Protein AF-0000000081938027 (afdb_homodimer)

pLDDT: mean 97.14, std 3.28, range [78.5, 98.88]

Radius of gyration: 20.09 Å; Cα contacts (8 Å, |Δi|>4): 79; chains: 2; bounding box: 28×60×52 Å

Structure (mmCIF, N/CA/C/O backbone):
data_AF-0000000081938027-model_v1
#
loop_
_entity.id
_entity.type
_entity.pdbx_description
1 polymer 'Uncharacterized protein'
#
loop_
_atom_site.group_PDB
_atom_site.id
_atom_site.type_symbol
_atom_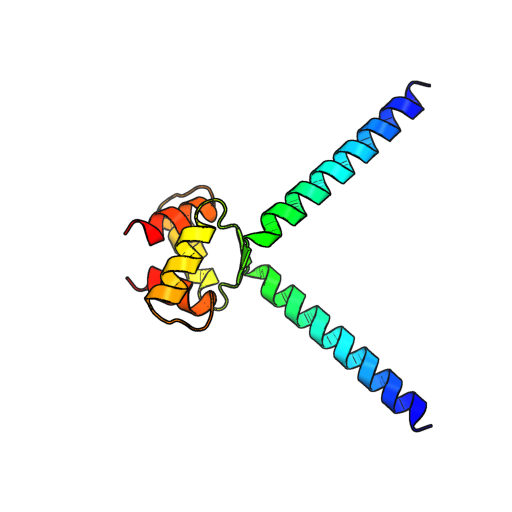site.label_atom_id
_atom_site.label_alt_id
_atom_site.label_comp_id
_atom_site.label_asym_id
_atom_site.label_entity_id
_atom_site.label_seq_id
_atom_site.pdbx_PDB_ins_code
_atom_site.Cartn_x
_atom_site.Cartn_y
_atom_site.Cartn_z
_atom_site.occupancy
_atom_site.B_iso_or_equiv
_atom_site.auth_seq_id
_atom_site.auth_comp_id
_atom_site.auth_asym_id
_atom_site.auth_atom_id
_atom_site.pdbx_PDB_model_num
ATOM 1 N N . THR A 1 1 ? 10.195 38.312 -11.133 1 79.19 1 THR A N 1
ATOM 2 C CA . THR A 1 1 ? 11.586 37.875 -11.008 1 79.19 1 THR A CA 1
ATOM 3 C C . THR A 1 1 ? 11.727 36.375 -11.266 1 79.19 1 THR A C 1
ATOM 5 O O . THR A 1 1 ? 10.773 35.625 -11.078 1 79.19 1 THR A O 1
ATOM 8 N N . ILE A 1 2 ? 12.859 36.156 -11.883 1 88.56 2 ILE A N 1
ATOM 9 C CA . ILE A 1 2 ? 13.25 34.781 -12.133 1 88.56 2 ILE A CA 1
ATOM 10 C C . ILE A 1 2 ? 12.992 33.938 -10.891 1 88.56 2 ILE A C 1
ATOM 12 O O . ILE A 1 2 ? 12.562 32.781 -11 1 88.56 2 ILE A O 1
ATOM 16 N N . GLY A 1 3 ? 12.969 34.469 -9.703 1 90.44 3 GLY A N 1
ATOM 17 C CA . GLY A 1 3 ? 12.75 33.781 -8.445 1 90.44 3 GLY A CA 1
ATOM 18 C C . GLY A 1 3 ? 11.32 33.312 -8.266 1 90.44 3 GLY A C 1
ATOM 19 O O . GLY A 1 3 ? 11.086 32.219 -7.773 1 90.44 3 GLY A O 1
ATOM 20 N N . SER A 1 4 ? 10.477 34.219 -8.766 1 91.94 4 SER A N 1
ATOM 21 C CA . SER A 1 4 ? 9.062 33.906 -8.578 1 91.94 4 SER A CA 1
ATOM 22 C C . SER A 1 4 ? 8.633 32.75 -9.477 1 91.94 4 SER A C 1
ATOM 24 O O . SER A 1 4 ? 7.859 31.891 -9.055 1 91.94 4 SER A O 1
ATOM 26 N N . ILE A 1 5 ? 9.148 32.688 -10.664 1 92.75 5 ILE A N 1
ATOM 27 C CA . ILE A 1 5 ? 8.805 31.641 -11.617 1 92.75 5 ILE A CA 1
ATOM 28 C C . ILE A 1 5 ? 9.359 30.312 -11.133 1 92.75 5 ILE A C 1
ATOM 30 O O . ILE A 1 5 ? 8.688 29.281 -11.203 1 92.75 5 ILE A O 1
ATOM 34 N N . ASP A 1 6 ? 10.586 30.344 -10.555 1 93.94 6 ASP A N 1
ATOM 35 C CA . ASP A 1 6 ? 11.242 29.141 -10.062 1 93.94 6 ASP A CA 1
ATOM 36 C C . ASP A 1 6 ? 10.469 28.531 -8.891 1 93.94 6 ASP A C 1
ATOM 38 O O . ASP A 1 6 ? 10.336 27.312 -8.789 1 93.94 6 ASP A O 1
ATOM 42 N N . LEU A 1 7 ? 9.961 29.406 -8.031 1 95.19 7 LEU A N 1
ATOM 43 C CA . LEU A 1 7 ? 9.188 28.969 -6.875 1 95.19 7 LEU A CA 1
ATOM 44 C C . LEU A 1 7 ? 7.875 28.312 -7.312 1 95.19 7 LEU A C 1
ATOM 46 O O . LEU A 1 7 ? 7.461 27.297 -6.75 1 95.19 7 LEU A O 1
ATOM 50 N N . ASP A 1 8 ? 7.223 28.953 -8.195 1 96.06 8 ASP A N 1
ATOM 51 C CA . ASP A 1 8 ? 5.965 28.438 -8.719 1 96.06 8 ASP A CA 1
ATOM 52 C C . ASP A 1 8 ? 6.164 27.047 -9.344 1 96.06 8 ASP A C 1
ATOM 54 O O . ASP A 1 8 ? 5.336 26.156 -9.156 1 96.06 8 ASP A O 1
ATOM 58 N N . LEU A 1 9 ? 7.234 26.922 -10.117 1 96.06 9 LEU A N 1
ATOM 59 C CA . LEU A 1 9 ? 7.539 25.641 -10.75 1 96.06 9 LEU A CA 1
ATOM 60 C C . LEU A 1 9 ? 7.812 24.578 -9.695 1 96.06 9 LEU A C 1
ATOM 62 O O . LEU A 1 9 ? 7.375 23.438 -9.844 1 96.06 9 LEU A O 1
ATOM 66 N N . SER A 1 10 ? 8.539 24.953 -8.695 1 97 10 SER A N 1
ATOM 67 C CA . SER A 1 10 ? 8.867 24.031 -7.621 1 97 10 SER A CA 1
ATOM 68 C C . SER A 1 10 ? 7.605 23.547 -6.906 1 97 10 SER A C 1
ATOM 70 O O . SER A 1 10 ? 7.473 22.359 -6.605 1 97 10 SER A O 1
ATOM 72 N N . LEU A 1 11 ? 6.762 24.422 -6.633 1 97.19 11 LEU A N 1
ATOM 73 C CA . LEU A 1 11 ? 5.523 24.094 -5.934 1 97.19 11 LEU A CA 1
ATOM 74 C C . LEU A 1 11 ? 4.648 23.172 -6.781 1 97.19 11 LEU A C 1
ATOM 76 O O . LEU A 1 11 ? 4 22.266 -6.25 1 97.19 11 LEU A O 1
ATOM 80 N N . ARG A 1 12 ? 4.641 23.438 -8.023 1 97.62 12 ARG A N 1
ATOM 81 C CA . ARG A 1 12 ? 3.867 22.609 -8.938 1 97.62 12 ARG A CA 1
ATOM 82 C C . ARG A 1 12 ? 4.422 21.188 -8.984 1 97.62 12 ARG A C 1
ATOM 84 O O . ARG A 1 12 ? 3.662 20.219 -8.984 1 97.62 12 ARG A O 1
ATOM 91 N N . ARG A 1 13 ? 5.691 21.094 -9.023 1 98.31 13 ARG A N 1
ATOM 92 C CA . ARG A 1 13 ? 6.34 19.797 -9.055 1 98.31 13 ARG A CA 1
ATOM 93 C C . ARG A 1 13 ? 6.043 19 -7.777 1 98.31 13 ARG A C 1
ATOM 95 O O . ARG A 1 13 ? 5.789 17.797 -7.832 1 98.31 13 ARG A O 1
ATOM 102 N N . ILE A 1 14 ? 6.031 19.688 -6.699 1 98.25 14 ILE A N 1
ATOM 103 C CA . ILE A 1 14 ? 5.734 19.062 -5.422 1 98.25 14 ILE A CA 1
ATOM 104 C C . ILE A 1 14 ? 4.285 18.578 -5.41 1 98.25 14 ILE A C 1
ATOM 106 O O . ILE A 1 14 ? 3.998 17.453 -4.961 1 98.25 14 ILE A O 1
ATOM 110 N N . ALA A 1 15 ? 3.43 19.344 -5.914 1 98.12 15 ALA A N 1
ATOM 111 C CA . ALA A 1 15 ? 2.012 19 -5.965 1 98.12 15 ALA A CA 1
ATOM 112 C C . ALA A 1 15 ? 1.771 17.812 -6.883 1 98.12 15 ALA A C 1
ATOM 114 O O . ALA A 1 15 ? 0.935 16.953 -6.586 1 98.12 15 ALA A O 1
ATOM 115 N N . GLU A 1 16 ? 2.459 17.812 -8 1 98.12 16 GLU A N 1
ATOM 116 C CA . GLU A 1 16 ? 2.318 16.734 -8.961 1 98.12 16 GLU A CA 1
ATOM 117 C C . GLU A 1 16 ? 2.826 15.414 -8.383 1 98.12 16 GLU A C 1
ATOM 119 O O . GLU A 1 16 ? 2.205 14.367 -8.578 1 98.12 16 GLU A O 1
ATOM 124 N N . LYS A 1 17 ? 3.869 15.469 -7.707 1 98.19 17 LYS A N 1
ATOM 125 C CA . LYS A 1 17 ? 4.422 14.281 -7.062 1 98.19 17 LYS A CA 1
ATOM 126 C C . LYS A 1 17 ? 3.477 13.742 -5.996 1 98.19 17 LYS A C 1
ATOM 128 O O . LYS A 1 17 ? 3.326 12.523 -5.848 1 98.19 17 LYS A O 1
ATOM 133 N N . ARG A 1 18 ? 2.918 14.594 -5.258 1 97.75 18 ARG A N 1
ATOM 134 C CA . ARG A 1 18 ? 1.954 14.211 -4.227 1 97.75 18 ARG A CA 1
ATOM 135 C C . ARG A 1 18 ? 0.73 13.547 -4.844 1 97.75 18 ARG A C 1
ATOM 137 O O . ARG A 1 18 ? 0.239 12.539 -4.328 1 97.75 18 ARG A O 1
ATOM 144 N N . LYS A 1 19 ? 0.19 14.055 -5.855 1 97.81 19 LYS A N 1
ATOM 145 C CA . LYS A 1 19 ? -0.953 13.477 -6.559 1 97.81 19 LYS A CA 1
ATOM 146 C C . LYS A 1 19 ? -0.625 12.086 -7.098 1 97.81 19 LYS A C 1
ATOM 148 O O . LYS A 1 19 ? -1.434 11.164 -6.98 1 97.81 19 LYS A O 1
ATOM 153 N N . ALA A 1 20 ? 0.537 11.93 -7.652 1 97.56 20 ALA A N 1
ATOM 154 C CA . ALA A 1 20 ? 0.972 10.641 -8.188 1 97.56 20 ALA A CA 1
ATOM 155 C C . ALA A 1 20 ? 1.067 9.586 -7.09 1 97.56 20 ALA A C 1
ATOM 157 O O . ALA A 1 20 ? 0.656 8.445 -7.281 1 97.56 20 ALA A O 1
ATOM 158 N N . SER A 1 21 ? 1.63 9.93 -5.988 1 97.25 21 SER A N 1
ATOM 159 C CA . SER A 1 21 ? 1.743 9.016 -4.855 1 97.25 21 SER A CA 1
ATOM 160 C C . SER A 1 21 ? 0.369 8.594 -4.348 1 97.25 21 SER A C 1
ATOM 162 O O . SER A 1 21 ? 0.151 7.422 -4.031 1 97.25 21 SER A O 1
ATOM 164 N N . GLU A 1 22 ? -0.548 9.578 -4.262 1 97.31 22 GLU A N 1
ATOM 165 C CA . GLU A 1 22 ? -1.913 9.305 -3.822 1 97.31 22 GLU A CA 1
ATOM 166 C C . GLU A 1 22 ? -2.615 8.336 -4.773 1 97.31 22 GLU A C 1
ATOM 168 O O . GLU A 1 22 ? -3.361 7.461 -4.332 1 97.31 22 GLU A O 1
ATOM 173 N N . GLU A 1 23 ? -2.379 8.523 -6.043 1 97.62 23 GLU A N 1
ATOM 174 C CA . GLU A 1 23 ? -2.965 7.645 -7.047 1 97.62 23 GLU A CA 1
ATOM 175 C C . GLU A 1 23 ? -2.412 6.227 -6.926 1 97.62 23 GLU A C 1
ATOM 177 O O . GLU A 1 23 ? -3.152 5.25 -7.066 1 97.62 23 GLU A O 1
ATOM 182 N N . ARG A 1 24 ? -1.155 6.105 -6.711 1 98.12 24 ARG A N 1
ATOM 183 C CA . ARG A 1 24 ? -0.547 4.789 -6.543 1 98.12 24 ARG A CA 1
ATOM 184 C C . ARG A 1 24 ? -1.093 4.09 -5.305 1 98.12 24 ARG A C 1
ATOM 186 O O . ARG A 1 24 ? -1.35 2.883 -5.328 1 98.12 24 ARG A O 1
ATOM 193 N N . ASN A 1 25 ? -1.294 4.844 -4.23 1 97.88 25 ASN A N 1
ATOM 194 C CA . ASN A 1 25 ? -1.77 4.301 -2.963 1 97.88 25 ASN A CA 1
ATOM 195 C C . ASN A 1 25 ? -3.131 3.629 -3.117 1 97.88 25 ASN A C 1
ATOM 197 O O . ASN A 1 25 ? -3.463 2.709 -2.367 1 97.88 25 ASN A O 1
ATOM 201 N N . LYS A 1 26 ? -3.861 3.992 -4.094 1 97.69 26 LYS A N 1
ATOM 202 C CA . LYS A 1 26 ? -5.195 3.447 -4.316 1 97.69 26 LYS A CA 1
ATOM 203 C C . LYS A 1 26 ? -5.129 1.985 -4.75 1 97.69 26 LYS A C 1
ATOM 205 O O . LYS A 1 26 ? -6.102 1.243 -4.605 1 97.69 26 LYS A O 1
ATOM 210 N N . THR A 1 27 ? -3.971 1.579 -5.309 1 98.5 27 THR A N 1
ATOM 211 C CA . THR A 1 27 ? -3.848 0.218 -5.82 1 98.5 27 THR A CA 1
ATOM 212 C C . THR A 1 27 ? -2.744 -0.538 -5.086 1 98.5 27 THR A C 1
ATOM 214 O O . THR A 1 27 ? -2.17 -1.486 -5.625 1 98.5 27 THR A O 1
ATOM 217 N N . ARG A 1 28 ? -2.367 -0.002 -3.992 1 98.88 28 ARG A N 1
ATOM 218 C CA . ARG A 1 28 ? -1.457 -0.734 -3.117 1 98.88 28 ARG A CA 1
ATOM 219 C C . ARG A 1 28 ? -2.225 -1.672 -2.191 1 98.88 28 ARG A C 1
ATOM 221 O O . ARG A 1 28 ? -3.301 -1.325 -1.702 1 98.88 28 ARG A O 1
ATOM 228 N N . VAL A 1 29 ? -1.607 -2.871 -1.93 1 98.88 29 VAL A N 1
ATOM 229 C CA . VAL A 1 29 ? -2.283 -3.863 -1.101 1 98.88 29 VAL A CA 1
ATOM 230 C C . VAL A 1 29 ? -1.331 -4.367 -0.018 1 98.88 29 VAL A C 1
ATOM 232 O O . VAL A 1 29 ? -0.119 -4.441 -0.234 1 98.88 29 VAL A O 1
ATOM 235 N N . PHE A 1 30 ? -1.949 -4.668 1.146 1 98.88 30 PHE A N 1
ATOM 236 C CA . PHE A 1 30 ? -1.216 -5.223 2.277 1 98.88 30 PHE A CA 1
ATOM 237 C C . PHE A 1 30 ? -0.943 -6.707 2.068 1 98.88 30 PHE A C 1
ATOM 239 O O . PHE A 1 30 ? -1.869 -7.488 1.839 1 98.88 30 PHE A O 1
ATOM 246 N N . LEU A 1 31 ? 0.312 -7.062 2.154 1 98.88 31 LEU A N 1
ATOM 247 C CA . LEU A 1 31 ? 0.698 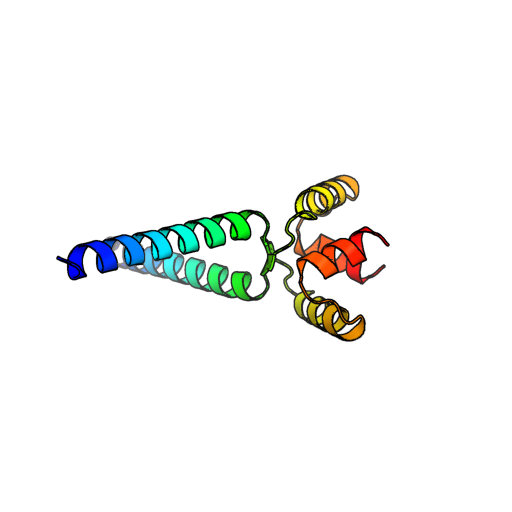-8.445 1.908 1 98.88 31 LEU A CA 1
ATOM 248 C C . LEU A 1 31 ? 0.927 -9.188 3.221 1 98.88 31 LEU A C 1
ATOM 250 O O . LEU A 1 31 ? 0.895 -10.422 3.258 1 98.88 31 LEU A O 1
ATOM 254 N N . GLY A 1 32 ? 1.236 -8.445 4.262 1 97.56 32 GLY A N 1
ATOM 255 C CA . GLY A 1 32 ? 1.472 -9.062 5.559 1 97.56 32 GLY A CA 1
ATOM 256 C C . GLY A 1 32 ? 2.635 -10.031 5.559 1 97.56 32 GLY A C 1
ATOM 257 O O . GLY A 1 32 ? 3.732 -9.695 5.105 1 97.56 32 GLY A O 1
ATOM 258 N N . ASP A 1 33 ? 2.34 -11.234 6.035 1 97.88 33 ASP A N 1
ATOM 259 C CA . ASP A 1 33 ? 3.387 -12.234 6.23 1 97.88 33 ASP A CA 1
ATOM 260 C C . ASP A 1 33 ? 3.932 -12.727 4.895 1 97.88 33 ASP A C 1
ATOM 262 O O . ASP A 1 33 ? 5.004 -13.328 4.84 1 97.88 33 ASP A O 1
ATOM 266 N N . SER A 1 34 ? 3.287 -12.5 3.875 1 98.75 34 SER A N 1
ATOM 267 C CA . SER A 1 34 ? 3.705 -12.961 2.553 1 98.75 34 SER A CA 1
ATOM 268 C C . SER A 1 34 ? 4.746 -12.023 1.947 1 98.75 34 SER A C 1
ATOM 270 O O . SER A 1 34 ? 5.402 -12.375 0.963 1 98.75 34 SER A O 1
ATOM 272 N N . PHE A 1 35 ? 4.984 -10.93 2.549 1 98.81 35 PHE A N 1
ATOM 273 C CA . PHE A 1 35 ? 5.84 -9.891 1.978 1 98.81 35 PHE A CA 1
ATOM 274 C C . PHE A 1 35 ? 7.238 -10.438 1.711 1 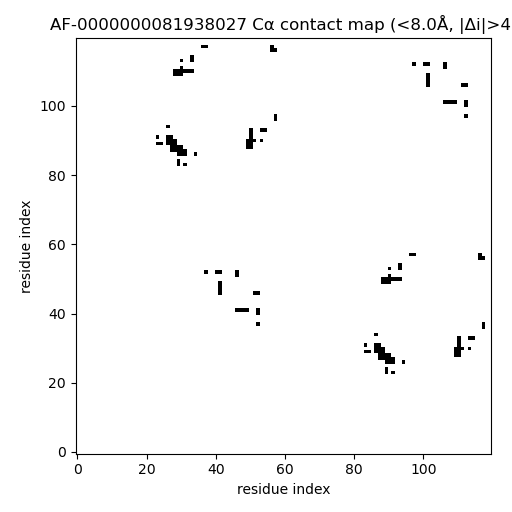98.81 35 PHE A C 1
ATOM 276 O O . PHE A 1 35 ? 7.816 -10.18 0.651 1 98.81 35 PHE A O 1
ATOM 283 N N . THR A 1 36 ? 7.723 -11.117 2.676 1 98.69 36 THR A N 1
ATOM 284 C CA . THR A 1 36 ? 9.078 -11.633 2.539 1 98.69 36 THR A CA 1
ATOM 285 C C . THR A 1 36 ? 9.18 -12.586 1.352 1 98.69 36 THR A C 1
A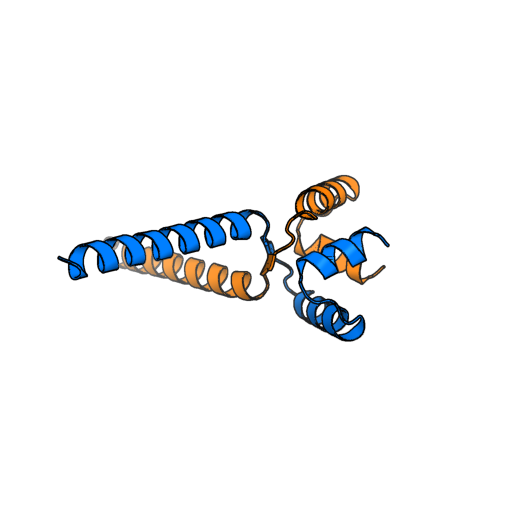TOM 287 O O . THR A 1 36 ? 10.148 -12.531 0.588 1 98.69 36 THR A O 1
ATOM 290 N N . ARG A 1 37 ? 8.211 -13.445 1.163 1 98.81 37 ARG A N 1
ATOM 291 C CA . ARG A 1 37 ? 8.188 -14.375 0.04 1 98.81 37 ARG A CA 1
ATOM 292 C C . ARG A 1 37 ? 8 -13.641 -1.28 1 98.81 37 ARG A C 1
ATOM 294 O O . ARG A 1 37 ? 8.547 -14.039 -2.309 1 98.81 37 ARG A O 1
ATOM 301 N N . TRP A 1 38 ? 7.254 -12.664 -1.237 1 98.81 38 TRP A N 1
ATOM 302 C CA . TRP A 1 38 ? 7.027 -11.812 -2.398 1 98.81 38 TRP A CA 1
ATOM 303 C C . TRP A 1 38 ? 8.336 -11.195 -2.883 1 98.81 38 TRP A C 1
ATOM 305 O O . TRP A 1 38 ? 8.641 -11.227 -4.078 1 98.81 38 TRP A O 1
ATOM 315 N N . ARG A 1 39 ? 9.125 -10.625 -1.943 1 98.69 39 ARG A N 1
ATOM 316 C CA . ARG A 1 39 ? 10.406 -10.008 -2.26 1 98.69 39 ARG A CA 1
ATOM 317 C C . ARG A 1 39 ? 11.398 -11.047 -2.785 1 98.69 39 ARG A C 1
ATOM 319 O O . ARG A 1 39 ? 12.18 -10.758 -3.691 1 98.69 39 ARG A O 1
ATOM 326 N N . ALA A 1 40 ? 11.336 -12.203 -2.188 1 98.75 40 ALA A N 1
ATOM 327 C CA . ALA A 1 40 ? 12.219 -13.281 -2.631 1 98.75 40 ALA A CA 1
ATOM 328 C C . ALA A 1 40 ? 11.898 -13.703 -4.062 1 98.75 40 ALA A C 1
ATOM 330 O O . ALA A 1 40 ? 12.805 -13.922 -4.867 1 98.75 40 ALA A O 1
ATOM 331 N N . LEU A 1 41 ? 10.664 -13.828 -4.348 1 98.38 41 LEU A N 1
ATOM 332 C CA . LEU A 1 41 ? 10.242 -14.203 -5.691 1 98.38 41 LEU A CA 1
ATOM 333 C C . LEU A 1 41 ? 10.672 -13.148 -6.711 1 98.38 41 LEU A C 1
ATOM 335 O O . LEU A 1 41 ? 11.172 -13.484 -7.785 1 98.38 41 LEU A O 1
ATOM 339 N N . LYS A 1 42 ? 10.422 -11.883 -6.375 1 98.81 42 LYS A N 1
ATOM 340 C CA . LYS A 1 42 ? 10.812 -10.781 -7.254 1 98.81 42 LYS A CA 1
ATOM 341 C C . LYS A 1 42 ? 12.289 -10.883 -7.633 1 98.81 42 LYS A C 1
ATOM 343 O O . LYS A 1 42 ? 12.648 -10.711 -8.797 1 98.81 42 LYS A O 1
ATOM 348 N N . ALA A 1 43 ? 13.023 -11.125 -6.629 1 98.56 43 ALA A N 1
ATOM 349 C CA . ALA A 1 43 ? 14.469 -11.211 -6.84 1 98.56 43 ALA A CA 1
ATOM 350 C C . ALA A 1 43 ? 14.828 -12.469 -7.629 1 98.56 43 ALA A C 1
ATOM 352 O O . ALA A 1 43 ? 15.68 -12.422 -8.523 1 98.56 43 ALA A O 1
ATOM 353 N N . GLN A 1 44 ? 14.219 -13.586 -7.25 1 98.69 44 GLN A N 1
ATOM 354 C CA . GLN A 1 44 ? 14.531 -14.867 -7.867 1 98.69 44 GLN A CA 1
ATOM 355 C C . GLN A 1 44 ? 14.219 -14.859 -9.359 1 98.69 44 GLN A C 1
ATOM 357 O O . GLN A 1 44 ? 15.008 -15.344 -10.172 1 98.69 44 GLN A O 1
ATOM 362 N N . VAL A 1 45 ? 13.148 -14.336 -9.75 1 98 45 VAL A N 1
ATOM 363 C CA . VAL A 1 45 ? 12.695 -14.328 -11.133 1 98 45 VAL A CA 1
ATOM 364 C C . VAL A 1 45 ? 13.289 -13.133 -11.875 1 98 45 VAL A C 1
ATOM 366 O O . VAL A 1 45 ? 13.297 -13.102 -13.102 1 98 45 VAL A O 1
ATOM 369 N N . GLY A 1 46 ? 13.719 -12.148 -11.219 1 98.31 46 GLY A N 1
ATOM 370 C CA . GLY A 1 46 ? 14.398 -11.008 -11.812 1 98.31 46 GLY A CA 1
ATOM 371 C C . GLY A 1 46 ? 13.438 -9.953 -12.336 1 98.31 46 GLY A C 1
ATOM 372 O O . GLY A 1 46 ? 13.664 -9.391 -13.406 1 98.31 46 GLY A O 1
ATOM 373 N N . LEU A 1 47 ? 12.375 -9.656 -11.664 1 98.56 47 LEU A N 1
ATOM 374 C CA . LEU A 1 47 ? 11.383 -8.672 -12.094 1 98.56 47 LEU A CA 1
ATOM 375 C C . LEU A 1 47 ? 11.703 -7.297 -11.516 1 98.56 47 LEU A C 1
ATOM 377 O O . LEU A 1 47 ? 12.188 -7.191 -10.383 1 98.56 47 LEU A O 1
ATOM 381 N N . PRO A 1 48 ? 11.344 -6.293 -12.266 1 98.69 48 PRO A N 1
ATOM 382 C CA . PRO A 1 48 ? 11.781 -4.945 -11.891 1 98.69 48 PRO A CA 1
ATOM 383 C C . PRO A 1 48 ? 10.891 -4.301 -10.828 1 98.69 48 PRO A C 1
ATOM 385 O O . PRO A 1 48 ? 11.367 -3.486 -10.039 1 98.69 48 PRO A O 1
ATOM 388 N N . THR A 1 49 ? 9.523 -4.609 -10.836 1 98.38 49 THR A N 1
ATOM 389 C CA . THR A 1 49 ? 8.594 -3.895 -9.969 1 98.38 49 THR A CA 1
ATOM 390 C C . THR A 1 49 ? 7.633 -4.867 -9.289 1 98.38 49 THR A C 1
ATOM 392 O O . THR A 1 49 ? 7.469 -6.004 -9.734 1 98.38 49 THR A O 1
ATOM 395 N N . ASP A 1 50 ? 6.98 -4.41 -8.258 1 98.69 50 ASP A N 1
ATOM 396 C CA . ASP A 1 50 ? 5.941 -5.203 -7.609 1 98.69 50 ASP A CA 1
ATOM 397 C C . ASP A 1 50 ? 4.746 -5.41 -8.539 1 98.69 50 ASP A C 1
ATOM 399 O O . ASP A 1 50 ? 4.105 -6.465 -8.508 1 98.69 50 ASP A O 1
ATOM 403 N N . ALA A 1 51 ? 4.492 -4.441 -9.32 1 98.75 51 ALA A N 1
ATOM 404 C CA . ALA A 1 51 ? 3.428 -4.582 -10.305 1 98.75 51 ALA A CA 1
ATOM 405 C C . ALA A 1 51 ? 3.719 -5.73 -11.266 1 98.75 51 ALA A C 1
ATOM 407 O O . ALA A 1 51 ? 2.811 -6.469 -11.656 1 98.75 51 ALA A O 1
ATOM 408 N N . SER A 1 52 ? 5.027 -5.832 -11.594 1 98.56 52 SER A N 1
ATOM 409 C CA . SER A 1 52 ? 5.391 -6.918 -12.5 1 98.56 52 SER A CA 1
ATOM 410 C C . SER A 1 52 ? 5.293 -8.273 -11.797 1 98.56 52 SER A C 1
ATOM 412 O O . SER A 1 52 ? 4.965 -9.281 -12.43 1 98.56 52 SER A O 1
ATOM 414 N N . VAL A 1 53 ? 5.531 -8.391 -10.555 1 98.69 53 VAL A N 1
ATOM 415 C CA . VAL A 1 53 ? 5.355 -9.625 -9.789 1 98.69 53 VAL A CA 1
ATOM 416 C C . VAL A 1 53 ? 3.881 -10.016 -9.773 1 98.69 53 VAL A C 1
ATOM 418 O O . VAL A 1 53 ? 3.537 -11.18 -9.969 1 98.69 53 VAL A O 1
ATOM 421 N N . ALA A 1 54 ? 3.033 -9.047 -9.477 1 98.81 54 ALA A N 1
ATOM 422 C CA . ALA A 1 54 ? 1.594 -9.289 -9.453 1 98.81 54 ALA A CA 1
ATOM 423 C C . ALA A 1 54 ? 1.119 -9.883 -10.781 1 98.81 54 ALA A C 1
ATOM 425 O O . ALA A 1 54 ? 0.368 -10.859 -10.797 1 98.81 54 ALA A O 1
ATOM 426 N N . LYS A 1 55 ? 1.558 -9.203 -11.844 1 98.69 55 LYS A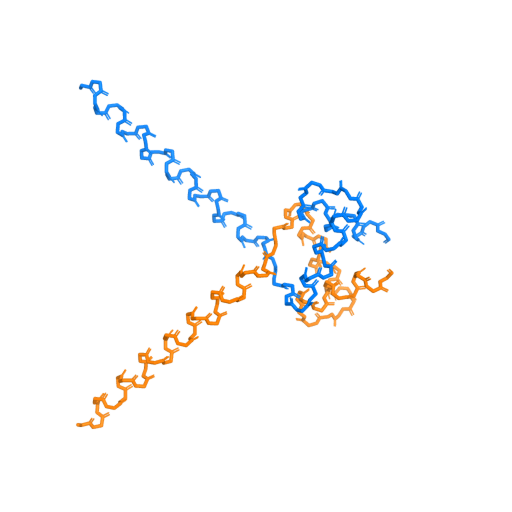 N 1
ATOM 427 C CA . LYS A 1 55 ? 1.198 -9.688 -13.172 1 98.69 55 LYS A CA 1
ATOM 428 C C . LYS A 1 55 ? 1.693 -11.117 -13.383 1 98.69 55 LYS A C 1
ATOM 430 O O . LYS A 1 55 ? 0.953 -11.969 -13.875 1 98.69 55 LYS A O 1
ATOM 435 N N . PHE A 1 56 ? 2.945 -11.383 -13.031 1 98.56 56 PHE A N 1
ATOM 436 C CA . PHE A 1 56 ? 3.582 -12.688 -13.164 1 98.56 56 PHE A CA 1
ATOM 437 C C . PHE A 1 56 ? 2.787 -13.758 -12.422 1 98.56 56 PHE A C 1
ATOM 439 O O . PHE A 1 56 ? 2.566 -14.852 -12.945 1 98.56 56 PHE A O 1
ATOM 446 N N . LEU A 1 57 ? 2.299 -13.5 -11.195 1 98.38 57 LEU A N 1
ATOM 447 C CA . LEU A 1 57 ? 1.569 -14.453 -10.367 1 98.38 57 LEU A CA 1
ATOM 448 C C . LEU A 1 57 ? 0.159 -14.672 -10.906 1 98.38 57 LEU A C 1
ATOM 450 O O . LEU A 1 57 ? -0.366 -15.789 -10.844 1 98.38 57 LEU A O 1
ATOM 454 N N . LEU A 1 58 ? -0.415 -13.633 -11.406 1 97.94 58 LEU A N 1
ATOM 455 C CA . LEU A 1 58 ? -1.785 -13.734 -11.898 1 97.94 58 LEU A CA 1
ATOM 456 C C . LEU A 1 58 ? -1.831 -14.469 -13.242 1 97.94 58 LEU A C 1
ATOM 458 O O . LEU A 1 58 ? -2.854 -15.055 -13.594 1 97.94 58 LEU A O 1
ATOM 462 N N . ASP A 1 59 ? -0.727 -14.406 -13.914 1 97.12 59 ASP A N 1
ATOM 463 C CA . ASP A 1 59 ? -0.687 -15 -15.242 1 97.12 59 ASP A CA 1
ATOM 464 C C . ASP A 1 59 ? -0.407 -16.5 -15.164 1 97.12 59 ASP A C 1
ATOM 466 O O . ASP A 1 59 ? -0.482 -17.203 -16.172 1 97.12 59 ASP A O 1
ATOM 470 N N . ARG A 1 60 ? -0.085 -16.984 -14.023 1 89.38 60 ARG A N 1
ATOM 471 C CA . ARG A 1 60 ? 0.232 -18.406 -13.867 1 89.38 60 ARG A CA 1
ATOM 472 C C . ARG A 1 60 ? -1.037 -19.25 -13.82 1 89.38 60 ARG A C 1
ATOM 474 O O . ARG A 1 60 ? -2.105 -18.75 -13.461 1 89.38 60 ARG A O 1
ATOM 481 N N . THR B 1 1 ? -9.805 14.523 36.938 1 78.5 1 THR B N 1
ATOM 482 C CA . THR B 1 1 ? -11.188 14.352 36.5 1 78.5 1 THR B CA 1
ATOM 483 C C . THR B 1 1 ? -11.297 13.234 35.469 1 78.5 1 THR B C 1
ATOM 485 O O . THR B 1 1 ? -10.328 12.93 34.781 1 78.5 1 THR B O 1
ATOM 488 N N . ILE B 1 2 ? -12.445 12.625 35.625 1 89.56 2 ILE B N 1
ATOM 489 C CA . ILE B 1 2 ? -12.836 11.594 34.656 1 89.56 2 ILE B CA 1
ATOM 490 C C . ILE B 1 2 ? -12.555 12.07 33.25 1 89.56 2 ILE B C 1
ATOM 492 O O . ILE B 1 2 ? -12.109 11.297 32.406 1 89.56 2 ILE B O 1
ATOM 496 N N . GLY B 1 3 ? -12.539 13.328 33 1 90.62 3 GLY B N 1
ATOM 497 C CA . GLY B 1 3 ? -12.312 13.914 31.688 1 90.62 3 GLY B CA 1
ATOM 498 C C . GLY B 1 3 ? -10.883 13.773 31.203 1 90.62 3 GLY B C 1
ATOM 499 O O . GLY B 1 3 ? -10.641 13.5 30.031 1 90.62 3 GLY B O 1
ATOM 500 N N . SER B 1 4 ? -10.039 13.953 32.25 1 92.19 4 SER B N 1
ATOM 501 C CA . SER B 1 4 ? -8.625 13.906 31.891 1 92.19 4 SER B CA 1
ATOM 502 C C . SER B 1 4 ? -8.195 12.492 31.516 1 92.19 4 SER B C 1
ATOM 504 O O . SER B 1 4 ? -7.402 12.297 30.594 1 92.19 4 SER B O 1
ATOM 506 N N . ILE B 1 5 ? -8.711 11.516 32.219 1 92.94 5 ILE B N 1
ATOM 507 C CA . ILE B 1 5 ? -8.367 10.117 31.953 1 92.94 5 ILE B CA 1
ATOM 508 C C . ILE B 1 5 ? -8.922 9.695 30.594 1 92.94 5 ILE B C 1
ATOM 510 O O . ILE B 1 5 ? -8.234 9.008 29.828 1 92.94 5 ILE B O 1
ATOM 514 N N . ASP B 1 6 ? -10.141 10.156 30.25 1 93.88 6 ASP B N 1
ATOM 515 C CA . ASP B 1 6 ? -10.789 9.82 28.984 1 93.88 6 ASP B CA 1
ATOM 516 C C . ASP B 1 6 ? -10.008 10.375 27.812 1 93.88 6 ASP B C 1
ATOM 518 O O . ASP B 1 6 ? -9.867 9.711 26.781 1 93.88 6 ASP B O 1
ATOM 522 N N . LEU B 1 7 ? -9.508 11.609 27.984 1 95.12 7 LEU B N 1
ATOM 523 C CA . LEU B 1 7 ? -8.727 12.25 26.922 1 95.12 7 LEU B CA 1
ATOM 524 C C . LEU B 1 7 ? -7.418 11.508 26.688 1 95.12 7 LEU B C 1
ATOM 526 O O . LEU B 1 7 ? -6.996 11.336 25.547 1 95.12 7 LEU B O 1
ATOM 530 N N . ASP B 1 8 ? -6.766 11.18 27.75 1 96.25 8 ASP B N 1
ATOM 531 C CA . ASP B 1 8 ? -5.512 10.438 27.656 1 96.25 8 ASP B CA 1
ATOM 532 C C . ASP B 1 8 ? -5.711 9.109 26.922 1 96.25 8 ASP B C 1
ATOM 534 O O . ASP B 1 8 ? -4.883 8.711 26.109 1 96.25 8 ASP B O 1
ATOM 538 N N . LEU B 1 9 ? -6.777 8.414 27.297 1 96.31 9 LEU B N 1
ATOM 539 C CA . LEU B 1 9 ? -7.086 7.141 26.656 1 96.31 9 LEU B CA 1
ATOM 540 C C . LEU B 1 9 ? -7.352 7.332 25.156 1 96.31 9 LEU B C 1
ATOM 542 O O . LEU B 1 9 ? -6.906 6.531 24.344 1 96.31 9 LEU B O 1
ATOM 546 N N . SER B 1 10 ? -8.062 8.359 24.859 1 97.12 10 SER B N 1
ATOM 547 C CA . SER B 1 10 ? -8.383 8.656 23.469 1 97.12 10 SER B CA 1
ATOM 548 C C . SER B 1 10 ? -7.125 8.93 22.656 1 97.12 10 SER B C 1
ATOM 550 O O . SER B 1 10 ? -6.988 8.453 21.531 1 97.12 10 SER B O 1
ATOM 552 N N . LEU B 1 11 ? -6.289 9.68 23.203 1 97.38 11 LEU B N 1
ATOM 553 C CA . LEU B 1 11 ? -5.051 10.039 22.531 1 97.38 11 LEU B CA 1
ATOM 554 C C . LEU B 1 11 ? -4.172 8.812 22.312 1 97.38 11 LEU B C 1
ATOM 556 O O . LEU B 1 11 ? -3.525 8.68 21.281 1 97.38 11 LEU B O 1
ATOM 560 N N . ARG B 1 12 ? -4.164 7.973 23.281 1 97.75 12 ARG B N 1
ATOM 561 C CA . ARG B 1 12 ? -3.391 6.742 23.172 1 97.75 12 ARG B CA 1
ATOM 562 C C . ARG B 1 12 ? -3.943 5.844 22.062 1 97.75 12 ARG B C 1
ATOM 564 O O . ARG B 1 12 ? -3.18 5.246 21.297 1 97.75 12 ARG B O 1
ATOM 571 N N . ARG B 1 13 ? -5.219 5.766 22.016 1 98.38 13 ARG B N 1
ATOM 572 C CA . ARG B 1 13 ? -5.867 4.953 21 1 98.38 13 ARG B CA 1
ATOM 573 C C . ARG B 1 13 ? -5.57 5.484 19.594 1 98.38 13 ARG B C 1
ATOM 575 O O . ARG B 1 13 ? -5.312 4.711 18.672 1 98.38 13 ARG B O 1
ATOM 582 N N . ILE B 1 14 ? -5.551 6.758 19.5 1 98.31 14 ILE B N 1
ATOM 583 C CA . ILE B 1 14 ? -5.246 7.391 18.219 1 98.31 14 ILE B CA 1
ATOM 584 C C . ILE B 1 14 ? -3.797 7.102 17.828 1 98.31 14 ILE B C 1
ATOM 586 O O . ILE B 1 14 ? -3.51 6.785 16.672 1 98.31 14 ILE B O 1
ATOM 590 N N . ALA B 1 15 ? -2.939 7.168 18.734 1 98.19 15 ALA B N 1
ATOM 591 C CA . ALA B 1 15 ? -1.52 6.918 18.5 1 98.19 15 ALA B CA 1
ATOM 592 C C . ALA B 1 15 ? -1.277 5.461 18.109 1 98.19 15 ALA B C 1
ATOM 594 O O . ALA B 1 15 ? -0.441 5.176 17.25 1 98.19 15 ALA B O 1
ATOM 595 N N . GLU B 1 16 ? -1.979 4.594 18.797 1 98.19 16 GLU B N 1
ATOM 596 C CA . GLU B 1 16 ? -1.838 3.168 18.531 1 98.19 16 GLU B CA 1
ATOM 597 C C . GLU B 1 16 ? -2.342 2.826 17.125 1 98.19 16 GLU B C 1
ATOM 599 O O . GLU B 1 16 ? -1.717 2.039 16.406 1 98.19 16 GLU B O 1
ATOM 604 N N . LYS B 1 17 ? -3.371 3.402 16.766 1 98.31 17 LYS B N 1
ATOM 605 C CA . LYS B 1 17 ? -3.92 3.189 15.422 1 98.31 17 LYS B CA 1
ATOM 606 C C . LYS B 1 17 ? -2.971 3.711 14.352 1 98.31 17 LYS B C 1
ATOM 608 O O . LYS B 1 17 ? -2.814 3.086 13.297 1 98.31 17 LYS B O 1
ATOM 613 N N . ARG B 1 18 ? -2.426 4.809 14.555 1 97.88 18 ARG B N 1
ATOM 614 C CA . ARG B 1 18 ? -1.459 5.398 13.633 1 97.88 18 ARG B CA 1
ATOM 615 C C . ARG B 1 18 ? -0.236 4.5 13.477 1 97.88 18 ARG B C 1
ATOM 617 O O . ARG B 1 18 ? 0.255 4.301 12.359 1 97.88 18 ARG B O 1
ATOM 624 N N . LYS B 1 19 ? 0.287 4 14.516 1 97.88 19 LYS B N 1
ATOM 625 C CA . LYS B 1 19 ? 1.43 3.092 14.492 1 97.88 19 LYS B CA 1
ATOM 626 C C . LYS B 1 19 ? 1.104 1.823 13.703 1 97.88 19 LYS B C 1
ATOM 628 O O . LYS B 1 19 ? 1.914 1.361 12.898 1 97.88 19 LYS B O 1
ATOM 633 N N . ALA B 1 20 ? -0.044 1.269 13.906 1 97.69 20 ALA B N 1
ATOM 634 C CA . ALA B 1 20 ? -0.475 0.059 13.211 1 97.69 20 ALA B CA 1
ATOM 635 C C . ALA B 1 20 ? -0.565 0.297 11.703 1 97.69 20 ALA B C 1
ATOM 637 O O . ALA B 1 20 ? -0.143 -0.547 10.914 1 97.69 20 ALA B O 1
ATOM 638 N N . SER B 1 21 ? -1.13 1.385 11.297 1 97.38 21 SER B N 1
ATOM 639 C CA . SER B 1 21 ? -1.242 1.734 9.883 1 97.38 21 SER B CA 1
ATOM 640 C C . SER B 1 21 ? 0.133 1.885 9.242 1 97.38 21 SER B C 1
ATOM 642 O O . SER B 1 21 ? 0.354 1.421 8.125 1 97.38 21 SER B O 1
ATOM 644 N N . GLU B 1 22 ? 1.04 2.549 9.977 1 97.44 22 GLU B N 1
ATOM 645 C CA . GLU B 1 22 ? 2.404 2.74 9.5 1 97.44 22 GLU B CA 1
ATOM 646 C C . GLU B 1 22 ? 3.115 1.403 9.312 1 97.44 22 GLU B C 1
ATOM 648 O O . GLU B 1 22 ? 3.867 1.223 8.352 1 97.44 22 GLU B O 1
ATOM 653 N N . GLU B 1 23 ? 2.881 0.506 10.234 1 97.81 23 GLU B N 1
ATOM 654 C CA . GLU B 1 23 ? 3.473 -0.826 10.141 1 97.81 23 GLU B CA 1
ATOM 655 C C . GLU B 1 23 ? 2.926 -1.593 8.938 1 97.81 23 GLU B C 1
ATOM 657 O O . GLU B 1 23 ? 3.674 -2.287 8.25 1 97.81 23 GLU B O 1
ATOM 662 N N . ARG B 1 24 ? 1.672 -1.493 8.719 1 98.25 24 ARG B N 1
ATOM 663 C CA . ARG B 1 24 ? 1.067 -2.162 7.566 1 98.25 24 ARG B CA 1
ATOM 664 C C . ARG B 1 24 ? 1.611 -1.6 6.258 1 98.25 24 ARG B C 1
ATOM 666 O O . ARG B 1 24 ? 1.883 -2.35 5.32 1 98.25 24 ARG B O 1
ATOM 673 N N . ASN B 1 25 ? 1.794 -0.296 6.195 1 97.94 25 ASN B N 1
ATOM 674 C CA . ASN B 1 25 ? 2.264 0.381 4.992 1 97.94 25 ASN B CA 1
ATOM 675 C C . ASN B 1 25 ? 3.633 -0.136 4.559 1 97.94 25 ASN B C 1
ATOM 677 O O . ASN B 1 25 ? 3.967 -0.099 3.373 1 97.94 25 ASN B O 1
ATOM 681 N N . LYS B 1 26 ? 4.371 -0.683 5.461 1 97.75 26 LYS B N 1
ATOM 682 C CA . LYS B 1 26 ? 5.715 -1.178 5.168 1 97.75 26 LYS B CA 1
ATOM 683 C C . LYS B 1 26 ? 5.66 -2.412 4.273 1 97.75 26 LYS B C 1
ATOM 685 O O . LYS B 1 26 ? 6.641 -2.738 3.6 1 97.75 26 LYS B O 1
ATOM 690 N N . THR B 1 27 ? 4.516 -3.117 4.281 1 98.5 27 THR B N 1
ATOM 691 C CA . THR B 1 27 ? 4.406 -4.352 3.512 1 98.5 27 THR B CA 1
ATOM 692 C C . THR B 1 27 ? 3.311 -4.238 2.459 1 98.5 27 THR B C 1
ATOM 694 O O . THR B 1 27 ? 2.746 -5.246 2.029 1 98.5 27 THR B O 1
ATOM 697 N N . ARG B 1 28 ? 2.924 -3.027 2.225 1 98.88 28 ARG B N 1
ATOM 698 C CA . ARG B 1 28 ? 2.021 -2.787 1.104 1 98.88 28 ARG B CA 1
ATOM 699 C C . ARG B 1 28 ? 2.799 -2.611 -0.197 1 98.88 28 ARG B C 1
ATOM 701 O O . ARG B 1 28 ? 3.867 -1.997 -0.21 1 98.88 28 ARG B O 1
ATOM 708 N N . VAL B 1 29 ? 2.188 -3.162 -1.315 1 98.88 29 VAL B N 1
ATOM 709 C CA . VAL B 1 29 ? 2.867 -3.094 -2.605 1 98.88 29 VAL B CA 1
ATOM 710 C C . VAL B 1 29 ? 1.913 -2.545 -3.664 1 98.88 29 VAL B C 1
ATOM 712 O O . VAL B 1 29 ? 0.703 -2.777 -3.6 1 98.88 29 VAL B O 1
ATOM 715 N N . PHE B 1 30 ? 2.531 -1.8 -4.613 1 98.88 30 PHE B N 1
ATOM 716 C CA . PHE B 1 30 ? 1.798 -1.248 -5.746 1 98.88 30 PHE B CA 1
ATOM 717 C C . PHE B 1 30 ? 1.541 -2.32 -6.797 1 98.88 30 PHE B C 1
ATOM 719 O O . PHE B 1 30 ? 2.477 -2.963 -7.277 1 98.88 30 PHE B O 1
ATOM 726 N N . LEU B 1 31 ? 0.29 -2.471 -7.141 1 98.88 31 LEU B N 1
ATOM 727 C CA . LEU B 1 31 ? -0.082 -3.51 -8.094 1 98.88 31 LEU B CA 1
ATOM 728 C C . LEU B 1 31 ? -0.288 -2.92 -9.484 1 98.88 31 LEU B C 1
ATOM 730 O O . LEU B 1 31 ? -0.226 -3.641 -10.484 1 98.88 31 LEU B O 1
ATOM 734 N N . GLY B 1 32 ? -0.616 -1.646 -9.516 1 97.5 32 GLY B N 1
ATOM 735 C CA . GLY B 1 32 ? -0.84 -0.988 -10.797 1 97.5 32 GLY B CA 1
ATOM 736 C C . GLY B 1 32 ? -1.998 -1.579 -11.578 1 97.5 32 GLY B C 1
ATOM 737 O O . GLY B 1 32 ? -3.1 -1.734 -11.047 1 97.5 32 GLY B O 1
ATOM 738 N N . ASP B 1 33 ? -1.696 -1.928 -12.836 1 97.81 33 ASP B N 1
ATOM 739 C CA . ASP B 1 33 ? -2.738 -2.381 -13.75 1 97.81 33 ASP B CA 1
ATOM 740 C C . ASP B 1 33 ? -3.275 -3.75 -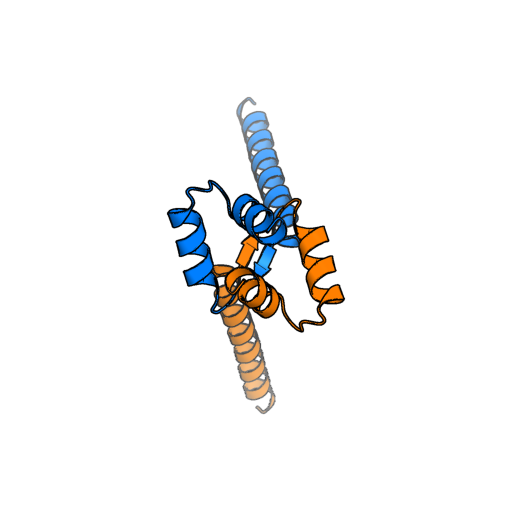13.336 1 97.81 33 ASP B C 1
ATOM 742 O O . ASP B 1 33 ? -4.348 -4.164 -13.781 1 97.81 33 ASP B O 1
ATOM 746 N N . SER B 1 34 ? -2.629 -4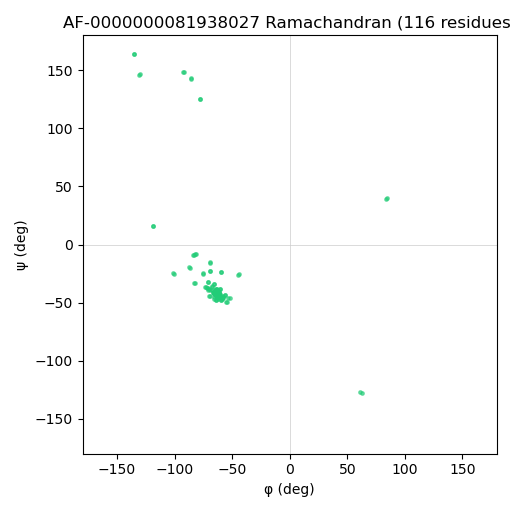.422 -12.531 1 98.69 34 SER B N 1
ATOM 747 C CA . SER B 1 34 ? -3.037 -5.754 -12.102 1 98.69 34 SER B CA 1
ATOM 748 C C . SER B 1 34 ? -4.094 -5.676 -11 1 98.69 34 SER B C 1
ATOM 750 O O . SER B 1 34 ? -4.734 -6.68 -10.68 1 98.69 34 SER B O 1
ATOM 752 N N . PHE B 1 35 ? -4.363 -4.547 -10.492 1 98.81 35 PHE B N 1
ATOM 753 C CA . PHE B 1 35 ? -5.23 -4.379 -9.336 1 98.81 35 PHE B CA 1
ATOM 754 C C . PHE B 1 35 ? -6.621 -4.938 -9.609 1 98.81 35 PHE B C 1
ATOM 756 O O . PHE B 1 35 ? -7.191 -5.641 -8.773 1 98.81 35 PHE B O 1
ATOM 763 N N . THR B 1 36 ? -7.102 -4.594 -10.734 1 98.69 36 THR B N 1
ATOM 764 C CA . THR B 1 36 ? -8.453 -5.031 -11.07 1 98.69 36 THR B CA 1
ATOM 765 C C . THR B 1 36 ? -8.531 -6.555 -11.109 1 98.69 36 THR B C 1
ATOM 767 O O . THR B 1 36 ? -9.492 -7.145 -10.617 1 98.69 36 THR B O 1
ATOM 770 N N . ARG B 1 37 ? -7.551 -7.203 -11.688 1 98.81 37 ARG B N 1
ATOM 771 C CA . ARG B 1 37 ? -7.512 -8.664 -11.742 1 98.81 37 ARG B CA 1
ATOM 772 C C . ARG B 1 37 ? -7.316 -9.266 -10.359 1 98.81 37 ARG B C 1
ATOM 774 O O . ARG B 1 37 ? -7.852 -10.328 -10.055 1 98.81 37 ARG B O 1
ATOM 781 N N . TRP B 1 38 ? -6.582 -8.633 -9.602 1 98.81 38 TRP B N 1
ATOM 782 C CA . TRP B 1 38 ? -6.355 -9.039 -8.219 1 98.81 38 TRP B CA 1
ATOM 783 C C . TRP B 1 38 ? -7.668 -9.07 -7.438 1 98.81 38 TRP B C 1
ATOM 785 O O . TRP B 1 38 ? -7.961 -10.039 -6.742 1 98.81 38 TRP B O 1
ATOM 795 N N . ARG B 1 39 ? -8.469 -7.98 -7.559 1 98.69 39 ARG B N 1
ATOM 796 C CA . ARG B 1 39 ? -9.758 -7.879 -6.887 1 98.69 39 ARG B CA 1
ATOM 797 C C . ARG B 1 39 ? -10.734 -8.938 -7.395 1 98.69 39 ARG B C 1
ATOM 799 O O . ARG B 1 39 ? -11.508 -9.5 -6.617 1 98.69 39 ARG B O 1
ATOM 806 N N . ALA B 1 40 ? -10.656 -9.156 -8.68 1 98.75 40 ALA B N 1
ATOM 807 C CA . ALA B 1 40 ? -11.516 -10.18 -9.273 1 98.75 40 ALA B CA 1
ATOM 808 C C . ALA B 1 40 ? -11.18 -11.562 -8.734 1 98.75 40 ALA B C 1
ATOM 810 O O . ALA B 1 40 ? -12.078 -12.352 -8.422 1 98.75 40 ALA B O 1
ATOM 811 N N . LEU B 1 41 ? -9.938 -11.844 -8.648 1 98.38 41 LEU B N 1
ATOM 812 C CA . LEU B 1 41 ? -9.508 -13.141 -8.133 1 98.38 41 LEU B CA 1
ATOM 813 C C . LEU B 1 41 ? -9.938 -13.32 -6.68 1 98.38 41 LEU B C 1
ATOM 815 O O . LEU B 1 41 ? -10.43 -14.383 -6.301 1 98.38 41 LEU B O 1
ATOM 819 N N . LYS B 1 42 ? -9.719 -12.273 -5.883 1 98.81 42 LYS B N 1
ATOM 820 C CA . LYS B 1 42 ? -10.117 -12.32 -4.48 1 98.81 42 LYS B CA 1
ATOM 821 C C . LYS B 1 42 ? -11.586 -12.695 -4.34 1 98.81 42 LYS B C 1
ATOM 823 O O . LYS B 1 42 ? -11.938 -13.523 -3.496 1 98.81 42 LYS B O 1
ATOM 828 N N . ALA B 1 43 ? -12.336 -12.055 -5.129 1 98.62 43 ALA B N 1
ATOM 829 C CA . ALA B 1 43 ? -13.773 -12.297 -5.078 1 98.62 43 ALA B CA 1
ATOM 830 C C . ALA B 1 43 ? -14.117 -13.688 -5.598 1 98.62 43 ALA B C 1
ATOM 832 O O . ALA B 1 43 ? -14.953 -14.383 -5.02 1 98.62 43 ALA B O 1
ATOM 833 N N . GLN B 1 44 ? -13.492 -14.062 -6.719 1 98.69 44 GLN B N 1
ATOM 834 C CA . GLN B 1 44 ? -13.789 -15.336 -7.371 1 98.69 44 GLN B CA 1
ATOM 835 C C . GLN B 1 44 ? -13.461 -16.516 -6.453 1 98.69 44 GLN B C 1
ATOM 837 O O . GLN B 1 44 ? -14.242 -17.469 -6.355 1 98.69 44 GLN B O 1
ATOM 842 N N . VAL B 1 45 ? -12.398 -16.484 -5.797 1 98 45 VAL B N 1
ATOM 843 C CA . VAL B 1 45 ? -11.93 -17.578 -4.957 1 98 45 VAL B CA 1
ATOM 844 C C . VAL B 1 45 ? -12.523 -17.453 -3.555 1 98 45 VAL B C 1
ATOM 846 O O . VAL B 1 45 ? -12.516 -18.406 -2.775 1 98 45 VAL B O 1
ATOM 849 N N . GLY B 1 46 ? -12.984 -16.344 -3.174 1 98.31 46 GLY B N 1
ATOM 850 C CA . GLY B 1 46 ? -13.664 -16.141 -1.908 1 98.31 46 GLY B CA 1
ATOM 851 C C . GLY B 1 46 ? -12.719 -15.906 -0.75 1 98.31 46 GLY B C 1
ATOM 852 O O . GLY B 1 46 ? -12.938 -16.406 0.352 1 98.31 46 GLY B O 1
ATOM 853 N N . LEU B 1 47 ? -11.656 -15.18 -0.917 1 98.56 47 LEU B N 1
ATOM 854 C CA . LEU B 1 47 ? -10.672 -14.906 0.126 1 98.56 47 LEU B CA 1
ATOM 855 C C . LEU B 1 47 ? -11.008 -13.617 0.87 1 98.56 47 LEU B C 1
ATOM 857 O O . LEU B 1 47 ? -11.516 -12.664 0.272 1 98.56 47 LEU B O 1
ATOM 861 N N . PRO B 1 48 ? -10.641 -13.609 2.137 1 98.69 48 PRO B N 1
ATOM 862 C CA . PRO B 1 48 ? -11.109 -12.508 2.98 1 98.69 48 PRO B CA 1
ATOM 863 C C . PRO B 1 48 ? -10.234 -11.266 2.855 1 98.69 48 PRO B C 1
ATOM 865 O O . PRO B 1 48 ? -10.719 -10.141 3.023 1 98.69 48 PRO B O 1
ATOM 868 N N . THR B 1 49 ? -8.844 -11.43 2.625 1 98.44 49 THR B N 1
ATOM 869 C CA . THR B 1 49 ? -7.93 -10.297 2.678 1 98.44 49 THR B CA 1
ATOM 870 C C . THR B 1 49 ? -6.965 -10.328 1.497 1 98.44 49 THR B C 1
ATOM 872 O O . THR B 1 49 ? -6.785 -11.367 0.861 1 98.44 49 THR B O 1
ATOM 875 N N . ASP B 1 50 ? -6.324 -9.227 1.235 1 98.75 50 ASP B N 1
ATOM 876 C CA . ASP B 1 50 ? -5.281 -9.18 0.214 1 98.75 50 ASP B CA 1
ATOM 877 C C . ASP B 1 50 ? -4.078 -10.023 0.612 1 98.75 50 ASP B C 1
ATOM 879 O O . ASP B 1 50 ? -3.424 -10.625 -0.245 1 98.75 50 ASP B O 1
ATOM 883 N N . ALA B 1 51 ? -3.824 -10.062 1.86 1 98.75 51 ALA B N 1
ATOM 884 C CA . ALA B 1 51 ? -2.75 -10.922 2.35 1 98.75 51 ALA B CA 1
ATOM 885 C C . ALA B 1 51 ? -3.025 -12.383 2.014 1 98.75 51 ALA B C 1
ATOM 887 O O . ALA B 1 51 ? -2.107 -13.133 1.659 1 98.75 51 ALA B O 1
ATOM 888 N N . SER B 1 52 ? -4.32 -12.727 2.127 1 98.56 52 SER B N 1
ATOM 889 C CA . SER B 1 52 ? -4.668 -14.109 1.807 1 98.56 52 SER B CA 1
ATOM 890 C C . SER B 1 52 ? -4.566 -14.367 0.308 1 98.56 52 SER B C 1
ATOM 892 O O . SER B 1 52 ? -4.227 -15.477 -0.112 1 98.56 52 SER B O 1
ATOM 894 N N . VAL B 1 53 ? -4.82 -13.445 -0.54 1 98.69 53 VAL B N 1
ATOM 895 C CA . VAL B 1 53 ? -4.641 -13.578 -1.981 1 98.69 53 VAL B CA 1
ATOM 896 C C . VAL B 1 53 ? -3.162 -13.781 -2.303 1 98.69 53 VAL B C 1
ATOM 898 O O . VAL B 1 53 ? -2.809 -14.641 -3.113 1 98.69 53 VAL B O 1
ATOM 901 N N . ALA B 1 54 ? -2.326 -12.961 -1.713 1 98.81 54 ALA B N 1
ATOM 902 C CA . ALA B 1 54 ? -0.885 -13.078 -1.919 1 98.81 54 ALA B CA 1
ATOM 903 C C . ALA B 1 54 ? -0.394 -14.477 -1.583 1 98.81 54 ALA B C 1
ATOM 905 O O . ALA B 1 54 ? 0.368 -15.078 -2.346 1 98.81 54 ALA B O 1
ATOM 906 N N . LYS B 1 55 ? -0.823 -14.922 -0.397 1 98.69 55 LYS B N 1
ATOM 907 C CA . LYS B 1 55 ? -0.448 -16.266 0.019 1 98.69 55 LYS B CA 1
ATOM 908 C C . LYS B 1 55 ? -0.927 -17.312 -0.991 1 98.69 55 LYS B C 1
ATOM 910 O O . LYS B 1 55 ? -0.175 -18.219 -1.362 1 98.69 55 LYS B O 1
ATOM 915 N N . PHE B 1 56 ? -2.17 -17.203 -1.417 1 98.56 56 PHE B N 1
ATOM 916 C CA . PHE B 1 56 ? -2.791 -18.094 -2.379 1 98.56 56 PHE B CA 1
ATOM 917 C C . PHE B 1 56 ? -1.992 -18.141 -3.676 1 98.56 56 PHE B C 1
ATOM 919 O O . PHE B 1 56 ? -1.752 -19.219 -4.227 1 98.56 56 PHE B O 1
ATOM 926 N N . LEU B 1 57 ? -1.524 -17 -4.203 1 98.31 57 LEU B N 1
ATOM 927 C CA . LEU B 1 57 ? -0.791 -16.906 -5.461 1 98.31 57 LEU B CA 1
ATOM 928 C C . LEU B 1 57 ? 0.627 -17.453 -5.305 1 98.31 57 LEU B C 1
ATOM 930 O O . LEU B 1 57 ? 1.166 -18.062 -6.227 1 98.31 57 LEU B O 1
ATOM 934 N N . LEU B 1 58 ? 1.19 -17.219 -4.176 1 98 58 LEU B N 1
ATOM 935 C CA . LEU B 1 58 ? 2.566 -17.656 -3.949 1 98 58 LEU B CA 1
ATOM 936 C C . LEU B 1 58 ? 2.635 -19.156 -3.723 1 98 58 LEU B C 1
ATOM 938 O O . LEU B 1 58 ? 3.672 -19.781 -3.963 1 98 58 LEU B O 1
ATOM 942 N N . ASP B 1 59 ? 1.542 -19.656 -3.273 1 97.12 59 ASP B N 1
ATOM 943 C CA . ASP B 1 59 ? 1.521 -21.078 -2.949 1 97.12 59 ASP B CA 1
ATOM 944 C C . ASP B 1 59 ? 1.262 -21.922 -4.195 1 97.12 59 ASP B C 1
ATOM 946 O O . ASP B 1 59 ? 1.349 -23.156 -4.148 1 97.12 59 ASP B O 1
ATOM 950 N N . ARG B 1 60 ? 0.936 -21.328 -5.27 1 89.31 60 ARG B N 1
ATOM 951 C CA . ARG B 1 60 ? 0.644 -22.062 -6.496 1 89.31 60 ARG B CA 1
ATOM 952 C C . ARG B 1 60 ? 1.928 -22.516 -7.184 1 89.31 60 ARG B C 1
ATOM 954 O O . ARG B 1 60 ? 2.986 -21.906 -6.992 1 89.31 60 ARG B O 1
#

Solvent-accessible surface area (backbone atoms only — not comparable to full-atom values): 6629 Å² total; per-residue (Å²): 103,77,64,57,57,52,51,54,52,50,53,49,52,52,52,52,52,51,52,52,54,56,58,46,56,72,35,40,42,48,23,59,88,37,36,65,58,51,54,48,48,31,62,72,75,64,50,92,45,58,30,52,43,48,44,56,50,67,70,101,104,77,63,58,56,53,50,53,52,50,53,49,52,52,52,52,52,51,52,52,53,55,58,46,56,73,34,39,43,49,22,60,88,38,34,65,59,51,54,48,48,30,60,72,75,64,52,94,46,57,30,52,43,49,43,56,50,66,70,101

Organism: NCBI:txid47308

Sequence (120 aa):
TIGSIDLDLSLRRIAEKRKASEERNKTRVFLGDSFTRWRALKAQVGLPTDASVAKFLLDRTIGSIDLDLSLRRIAEKRKASEERNKTRVFLGDSFTRWRALKAQVGLPTDASVAKFLLDR

Nearest PDB structures (foldseek):
  7vp4-assembly2_F  TM=9.016E-01  e=2.304E+00  Arabidopsis thaliana
  7vp4-assembly2_F  TM=9.008E-01  e=2.304E+00  Arabidopsis thaliana

Secondary structure (DSS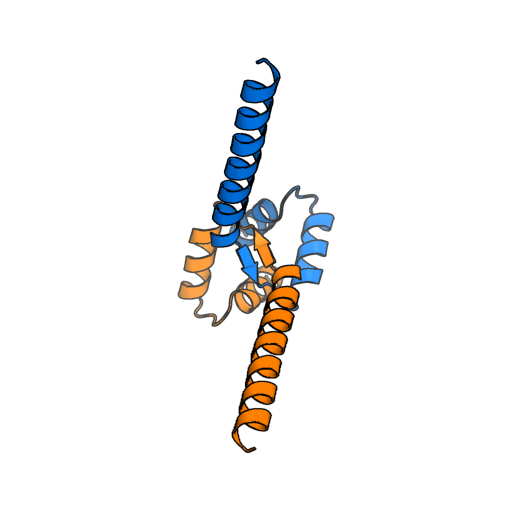P, 8-state):
-HHHHHHHHHHHHHHHHHHHHHHHHTTEEE-GGGHHHHHHHHHHHT-SSHHHHHHHHHT-/-HHHHHHHHHHHHHHHHHHHHHHHHTTEEE-GGGHHHHHHHHHHHT-SSHHHHHHHHHT-

Foldseek 3Di:
DVVVVVVVVVVVVVVVVVVVVVVVVVPDDDPPPCVVVLVVVCVVVVPDDSVVSVVVVVVD/DVVVVVVVVVVVVVVVVVVVVVVVVVPDDDPPPCVVVLVVVCVVVVPDDSVVSVVVVVVD